Protein AF-A0A0B5A1B5-F1 (afdb_monomer)
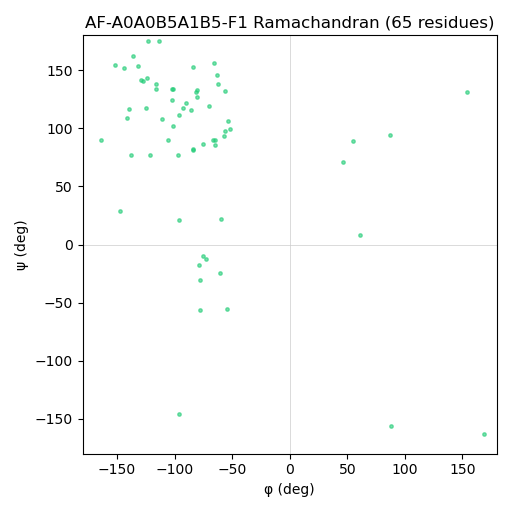
Solvent-accessible surface area (backbone atoms only — not comparable to full-atom values): 4655 Å² to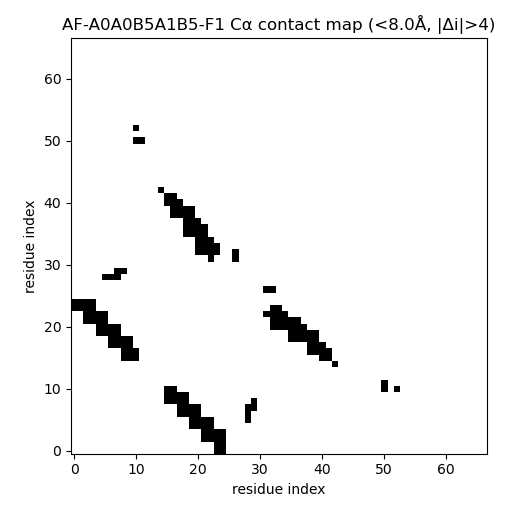tal; 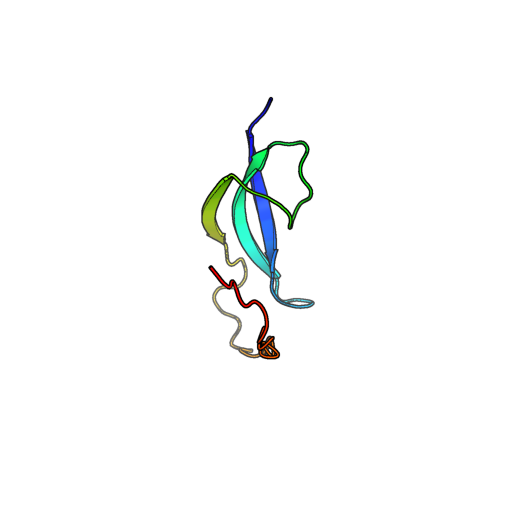per-residue (Å²): 140,57,79,38,81,43,75,29,86,43,78,50,91,99,45,66,34,32,37,36,28,39,24,54,71,90,51,59,79,90,55,76,60,78,48,75,79,47,77,48,65,88,70,88,80,69,91,74,87,72,83,78,76,76,73,74,78,78,78,78,82,79,81,90,77,94,128

Nearest PDB structures (foldseek):
  6buw-assembly1_QP  TM=9.065E-01  e=1.276E-04  Thermus thermophilus HB8
  6spg-assembly1_p  TM=9.387E-01  e=3.690E-04  Pseudomonas aeruginosa
  8rd8-assembly1_Pj  TM=9.180E-01  e=2.700E-04  Psychrobacter urativorans
  7m4u-assembly1_p  TM=9.289E-01  e=6.082E-04  Acinetobacter baumannii AB0057
  6ywy-assembly1_PP  TM=7.935E-01  e=1.759E-03  Neurospora crassa

Mean predicted aligned error: 11.13 Å

Sequence (67 aa):
MVVRIRLTRFGCRNRPFYRVMAADSRWLRDGKHLEVLGYYNPLPDVGLHSCFVARSRKKKSGEAQSS

Radius of gyration: 16.66 Å; Cα contacts (8 Å, |Δi|>4): 85; chains: 1; bounding box: 37×20×52 Å

InterPro domains:
  IPR000307 Small ribosomal subunit protein bS16 [PF00886] (9-45)
  IPR000307 Small ribosomal subunit protein bS16 [PTHR12919] (1-45)
  IPR000307 Small ribosomal subunit protein bS16 [TIGR00002] (3-46)
  IPR023803 Small ribosomal subunit protein bS16 domain superfamily [G3DSA:3.30.1320.10] (1-65)
  IPR023803 Small ribosomal subunit protein bS16 domain superfamily [SSF54565] (3-45)

Structure (mmCIF, N/CA/C/O backbone):
data_AF-A0A0B5A1B5-F1
#
_entry.id   AF-A0A0B5A1B5-F1
#
loop_
_atom_site.group_PDB
_atom_site.id
_atom_site.type_symbol
_atom_site.label_atom_id
_atom_site.label_alt_id
_atom_site.label_comp_id
_atom_site.label_asym_id
_atom_site.label_entity_id
_atom_site.label_seq_id
_atom_site.pdbx_PDB_ins_code
_atom_site.Cartn_x
_atom_site.Cartn_y
_atom_site.Cartn_z
_atom_site.occupancy
_atom_site.B_iso_or_equiv
_atom_site.auth_seq_id
_atom_site.auth_comp_id
_atom_site.auth_asym_id
_atom_site.auth_atom_id
_atom_site.pdbx_PDB_model_num
ATOM 1 N N . MET A 1 1 ? -17.232 -0.276 13.958 1.00 72.62 1 MET A N 1
ATOM 2 C CA . MET A 1 1 ? -15.901 -0.265 13.304 1.00 72.62 1 MET A CA 1
ATOM 3 C C . MET A 1 1 ? -15.973 -1.252 12.152 1.00 72.62 1 MET A C 1
ATOM 5 O O . MET A 1 1 ? -16.665 -2.248 12.313 1.00 72.62 1 MET A O 1
ATOM 9 N N . VAL A 1 2 ? -15.400 -0.944 10.985 1.00 90.88 2 VAL A N 1
ATOM 10 C CA . VAL A 1 2 ? -15.523 -1.798 9.787 1.00 90.88 2 VAL A CA 1
ATOM 11 C C . VAL A 1 2 ? -14.177 -1.838 9.082 1.00 90.88 2 VAL A C 1
ATOM 13 O O . VAL A 1 2 ? -13.708 -0.815 8.571 1.00 90.88 2 VAL A O 1
ATOM 16 N N . VAL A 1 3 ? -13.602 -3.035 9.026 1.00 92.38 3 VAL A N 1
ATOM 17 C CA . VAL A 1 3 ? -12.368 -3.314 8.297 1.00 92.38 3 VAL A CA 1
ATOM 18 C C . VAL A 1 3 ? -12.706 -3.510 6.825 1.00 92.38 3 VAL A C 1
ATOM 20 O O . VAL A 1 3 ? -13.635 -4.238 6.475 1.00 92.38 3 VAL A O 1
ATOM 23 N N . ARG A 1 4 ? -11.970 -2.830 5.948 1.00 91.31 4 ARG A N 1
ATOM 24 C CA . ARG A 1 4 ? -12.103 -2.948 4.495 1.00 91.31 4 ARG A CA 1
ATOM 25 C C . ARG A 1 4 ? -10.756 -3.329 3.907 1.00 91.31 4 ARG A C 1
ATOM 27 O O . ARG A 1 4 ? -9.713 -2.837 4.338 1.00 91.31 4 ARG A O 1
ATOM 34 N N . ILE A 1 5 ? -10.794 -4.160 2.876 1.00 92.44 5 ILE A N 1
ATOM 35 C CA . ILE A 1 5 ? -9.624 -4.425 2.046 1.00 92.44 5 ILE A CA 1
ATOM 36 C C . ILE A 1 5 ? -9.499 -3.269 1.055 1.00 92.44 5 ILE A C 1
ATOM 38 O O . ILE A 1 5 ? -10.467 -2.897 0.387 1.00 92.44 5 ILE A O 1
ATOM 42 N N . ARG A 1 6 ? -8.325 -2.645 1.006 1.00 90.88 6 ARG A N 1
ATOM 43 C CA . ARG A 1 6 ? -8.051 -1.458 0.192 1.00 90.88 6 ARG A CA 1
ATOM 44 C C . ARG A 1 6 ? -6.756 -1.645 -0.583 1.00 90.88 6 ARG A C 1
ATOM 46 O O . ARG A 1 6 ? -5.855 -2.363 -0.156 1.00 90.88 6 ARG A O 1
ATOM 53 N N . LEU A 1 7 ? -6.670 -0.954 -1.716 1.00 91.81 7 LEU A N 1
ATOM 54 C CA . LEU A 1 7 ? -5.466 -0.886 -2.532 1.00 91.81 7 LEU A CA 1
ATOM 55 C C . LEU A 1 7 ? -4.764 0.449 -2.310 1.00 91.81 7 LEU A C 1
ATOM 57 O O . LEU A 1 7 ? -5.346 1.517 -2.515 1.00 91.81 7 LEU A O 1
ATOM 61 N N . THR A 1 8 ? -3.495 0.389 -1.934 1.00 90.25 8 THR A N 1
ATOM 62 C CA . THR A 1 8 ? -2.640 1.578 -1.833 1.00 90.25 8 THR A CA 1
ATOM 63 C C . THR A 1 8 ? -1.731 1.676 -3.024 1.00 90.25 8 THR A C 1
ATOM 65 O O . THR A 1 8 ? -1.122 0.676 -3.413 1.00 90.25 8 THR A O 1
ATOM 68 N N . ARG A 1 9 ? -1.642 2.878 -3.590 1.00 89.00 9 ARG A N 1
ATOM 69 C CA . ARG A 1 9 ? -0.934 3.108 -4.840 1.00 89.00 9 ARG A CA 1
ATOM 70 C C . ARG A 1 9 ? 0.503 3.515 -4.554 1.00 89.00 9 ARG A C 1
ATOM 72 O O . ARG A 1 9 ? 0.769 4.579 -4.011 1.00 89.00 9 ARG A O 1
ATOM 79 N N . PHE A 1 10 ? 1.409 2.682 -5.020 1.00 85.62 10 PHE A N 1
ATOM 80 C CA . PHE A 1 10 ? 2.836 2.918 -5.108 1.00 85.62 10 PHE A CA 1
ATOM 81 C C . PHE A 1 10 ? 3.260 2.983 -6.579 1.00 85.62 10 PHE A C 1
ATOM 83 O O . PHE A 1 10 ? 2.461 2.776 -7.496 1.00 85.62 10 PHE A O 1
ATOM 90 N N . GLY A 1 11 ? 4.530 3.295 -6.808 1.00 82.56 11 GLY A N 1
ATOM 91 C CA . GLY A 1 11 ? 5.083 3.442 -8.147 1.00 82.56 11 GLY A CA 1
ATOM 92 C C . GLY A 1 11 ? 4.926 4.858 -8.684 1.00 82.56 11 GLY A C 1
ATOM 93 O O . GLY A 1 11 ? 4.852 5.829 -7.932 1.00 82.56 11 GLY A O 1
ATOM 94 N N . CYS A 1 12 ? 4.926 4.974 -10.005 1.00 81.44 12 CYS A N 1
ATOM 95 C CA . CYS A 1 12 ? 5.132 6.244 -10.689 1.00 81.44 12 CYS A CA 1
ATOM 96 C C . CYS A 1 12 ? 3.974 6.581 -11.616 1.00 81.44 12 CYS A C 1
ATOM 98 O O . CYS A 1 12 ? 3.021 5.811 -11.794 1.00 81.44 12 CYS A O 1
ATOM 100 N N . ARG A 1 13 ? 4.027 7.777 -12.204 1.00 79.19 13 ARG A N 1
ATOM 101 C CA . ARG A 1 13 ? 3.067 8.164 -13.238 1.00 79.19 13 ARG A CA 1
ATOM 102 C C . ARG A 1 13 ? 3.119 7.128 -14.369 1.00 79.19 13 ARG A C 1
ATOM 104 O O . ARG A 1 13 ? 4.198 6.723 -14.781 1.00 79.19 13 ARG A O 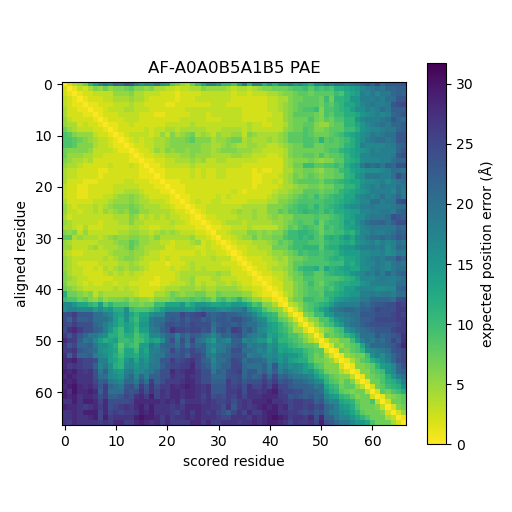1
ATOM 111 N N . ASN A 1 14 ? 1.949 6.655 -14.793 1.00 79.88 14 ASN A N 1
ATOM 112 C CA . ASN A 1 14 ? 1.756 5.589 -15.786 1.00 79.88 14 ASN A CA 1
ATOM 113 C C . ASN A 1 14 ? 2.341 4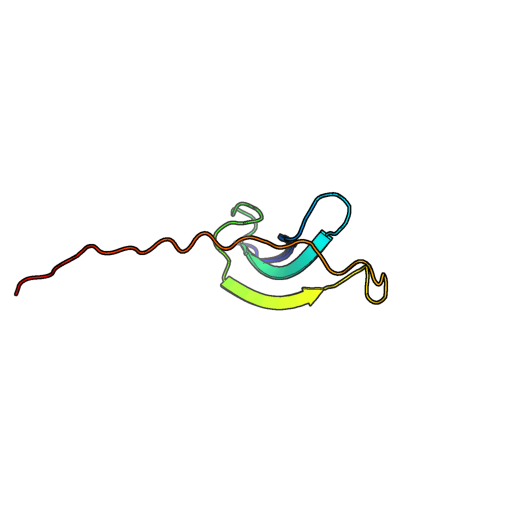.203 -15.438 1.00 79.88 14 ASN A C 1
ATOM 115 O O . ASN A 1 14 ? 2.300 3.312 -16.278 1.00 79.88 14 ASN A O 1
ATOM 119 N N . ARG A 1 15 ? 2.834 3.983 -14.210 1.00 83.38 15 ARG A N 1
ATOM 120 C CA . ARG A 1 15 ? 3.267 2.660 -13.719 1.00 83.38 15 ARG A CA 1
ATOM 121 C C . ARG A 1 15 ? 2.804 2.446 -12.278 1.00 83.38 15 ARG A C 1
ATOM 123 O O . ARG A 1 15 ? 3.589 2.649 -11.346 1.00 83.38 15 ARG A O 1
ATOM 130 N N . PRO A 1 16 ? 1.513 2.140 -12.075 1.00 87.25 16 PRO A N 1
ATOM 131 C CA . PRO A 1 16 ? 0.971 1.941 -10.745 1.00 87.25 16 PRO A CA 1
ATOM 132 C C . PRO A 1 16 ? 1.297 0.537 -10.219 1.00 87.25 16 PRO A C 1
ATOM 134 O O . PRO A 1 16 ? 1.079 -0.461 -10.898 1.00 87.25 16 PRO A O 1
ATOM 137 N N . PHE A 1 17 ? 1.768 0.473 -8.980 1.00 87.81 17 PHE A N 1
ATOM 138 C CA . PHE A 1 17 ? 1.932 -0.754 -8.210 1.00 87.81 17 PHE A CA 1
ATOM 139 C C . PHE A 1 17 ? 1.002 -0.696 -7.005 1.00 87.81 17 PHE A C 1
ATOM 141 O O . PHE A 1 17 ? 0.950 0.332 -6.330 1.00 87.81 17 PHE A O 1
ATOM 148 N N . TYR A 1 18 ? 0.265 -1.763 -6.715 1.00 91.19 18 TYR A N 1
ATOM 149 C CA . TYR A 1 18 ? -0.703 -1.748 -5.625 1.00 91.19 18 TYR A CA 1
ATOM 150 C C . TYR A 1 18 ? -0.321 -2.735 -4.529 1.00 91.19 18 TYR A C 1
ATOM 152 O O . TYR A 1 18 ? 0.071 -3.867 -4.798 1.00 91.19 18 TYR A O 1
ATOM 160 N N . ARG A 1 19 ? -0.466 -2.314 -3.271 1.00 91.62 19 ARG A N 1
ATOM 161 C CA . ARG A 1 19 ? -0.458 -3.234 -2.123 1.00 91.62 19 ARG A CA 1
ATOM 162 C C . ARG A 1 19 ? -1.891 -3.464 -1.685 1.00 91.62 19 ARG A C 1
ATOM 164 O O . ARG A 1 19 ? -2.651 -2.501 -1.567 1.00 91.62 19 ARG A O 1
ATOM 171 N N . VAL A 1 20 ? -2.234 -4.722 -1.452 1.00 93.00 20 VAL A N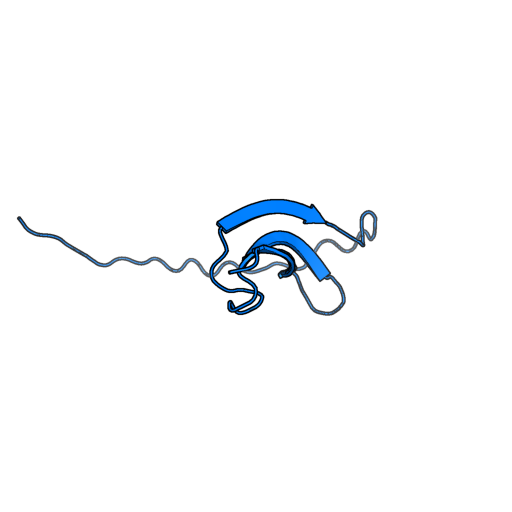 1
ATOM 172 C CA . VAL A 1 20 ? -3.514 -5.128 -0.879 1.00 93.00 20 VAL A CA 1
ATOM 173 C C . VAL A 1 20 ? -3.368 -5.060 0.635 1.00 93.00 20 VAL A C 1
ATOM 175 O O . VAL A 1 20 ? -2.541 -5.769 1.206 1.00 93.00 20 VAL A O 1
ATOM 178 N N . MET A 1 21 ? -4.121 -4.176 1.285 1.00 93.50 21 MET A N 1
ATOM 179 C CA . MET A 1 21 ? -4.021 -3.939 2.726 1.00 93.50 21 MET A CA 1
ATOM 180 C C . MET A 1 21 ? -5.387 -4.001 3.397 1.00 93.50 21 MET A C 1
ATOM 182 O O . MET A 1 21 ? -6.379 -3.511 2.852 1.00 93.50 21 MET A O 1
ATOM 186 N N . ALA A 1 22 ? -5.432 -4.569 4.599 1.00 93.62 22 ALA A N 1
ATOM 187 C CA . ALA A 1 22 ? -6.600 -4.513 5.465 1.00 93.62 22 ALA A CA 1
ATOM 188 C C . ALA A 1 22 ? -6.497 -3.274 6.363 1.00 93.62 22 ALA A C 1
ATOM 190 O O . ALA A 1 22 ? -5.523 -3.098 7.102 1.00 93.62 22 ALA A O 1
ATOM 191 N N . ALA A 1 23 ? -7.486 -2.386 6.288 1.00 93.88 23 ALA A N 1
ATOM 192 C CA . ALA A 1 23 ? -7.507 -1.158 7.073 1.00 93.88 23 ALA A CA 1
ATOM 193 C C . ALA A 1 23 ? -8.925 -0.804 7.519 1.00 93.88 23 ALA A C 1
ATOM 195 O O . ALA A 1 23 ? -9.907 -1.097 6.834 1.00 93.88 23 ALA A O 1
ATOM 196 N N . ASP A 1 24 ? -9.029 -0.115 8.651 1.00 93.00 24 ASP A N 1
ATOM 197 C CA . ASP A 1 24 ? -10.285 0.494 9.063 1.00 93.00 24 ASP A CA 1
ATOM 198 C C . ASP A 1 24 ? -10.729 1.568 8.062 1.00 93.00 24 ASP A C 1
ATOM 200 O O . ASP A 1 24 ? -9.929 2.310 7.481 1.00 93.00 24 ASP A O 1
ATOM 204 N N . SER A 1 25 ? -12.043 1.683 7.880 1.00 89.25 25 SER A N 1
ATOM 205 C CA . SER A 1 25 ? -12.650 2.595 6.903 1.00 89.25 25 SER A CA 1
ATOM 206 C C . SER A 1 25 ? -12.333 4.078 7.129 1.00 89.25 25 SER A C 1
ATOM 208 O O . SER A 1 25 ? -12.368 4.858 6.179 1.00 89.25 25 SER A O 1
ATOM 210 N N . ARG A 1 26 ? -12.008 4.461 8.369 1.00 89.25 26 ARG A N 1
ATOM 211 C CA . ARG A 1 26 ? -11.739 5.847 8.786 1.00 89.25 26 ARG A CA 1
ATOM 212 C C . ARG A 1 26 ? -10.345 6.346 8.407 1.00 89.25 26 ARG A C 1
ATOM 214 O O . ARG A 1 26 ? -10.105 7.548 8.444 1.00 89.25 26 ARG A O 1
ATOM 221 N N . TRP A 1 27 ? -9.412 5.451 8.095 1.00 88.88 27 TRP A N 1
ATOM 222 C CA . TRP A 1 27 ? -8.024 5.832 7.840 1.00 88.88 27 TRP A CA 1
ATOM 223 C C . TRP A 1 27 ? -7.803 6.290 6.395 1.00 88.88 27 TRP A C 1
ATOM 225 O O . TRP A 1 27 ? -8.523 5.899 5.471 1.00 88.88 27 TRP A O 1
ATOM 235 N N . LEU A 1 28 ? -6.801 7.153 6.197 1.00 87.56 28 LEU A N 1
ATOM 236 C CA . LEU A 1 28 ? -6.387 7.605 4.869 1.00 87.56 28 LEU A CA 1
ATOM 237 C C . LEU A 1 28 ? -5.800 6.439 4.064 1.00 87.56 28 LEU A C 1
ATOM 239 O O . LEU A 1 28 ? -5.306 5.471 4.636 1.00 87.56 28 LEU A O 1
ATOM 243 N N . ARG A 1 29 ? -5.829 6.551 2.729 1.00 85.88 29 ARG A N 1
ATOM 244 C CA . ARG A 1 29 ? -5.409 5.477 1.814 1.00 85.88 29 ARG A CA 1
ATOM 245 C C . ARG A 1 29 ? -3.992 4.986 2.109 1.00 85.88 29 ARG A C 1
ATOM 247 O O . ARG A 1 29 ? -3.820 3.808 2.366 1.00 85.88 29 ARG A O 1
ATOM 254 N N . ASP A 1 30 ? -3.009 5.880 2.117 1.00 82.69 30 ASP A N 1
ATOM 255 C CA . ASP A 1 30 ? -1.587 5.526 2.249 1.00 82.69 30 ASP A CA 1
ATOM 256 C C . ASP A 1 30 ? -1.085 5.649 3.711 1.00 82.69 30 ASP A C 1
ATOM 258 O O . ASP A 1 30 ? 0.105 5.824 3.962 1.00 82.69 30 ASP A O 1
ATOM 262 N N . GLY A 1 31 ? -2.011 5.609 4.680 1.00 84.50 31 GLY A N 1
ATOM 263 C CA . GLY A 1 31 ? -1.746 5.811 6.105 1.00 84.50 31 GLY A CA 1
ATOM 264 C C . GLY A 1 31 ? -1.568 4.515 6.903 1.00 84.50 31 GLY A C 1
ATOM 265 O O . GLY A 1 31 ? -1.040 3.508 6.419 1.00 84.50 31 GLY A O 1
ATOM 266 N N . LYS A 1 32 ? -2.019 4.552 8.164 1.00 87.56 32 LYS A N 1
ATOM 267 C CA . LYS A 1 32 ? -2.002 3.388 9.056 1.00 87.56 32 LYS A CA 1
ATOM 268 C C . LYS A 1 32 ? -2.887 2.283 8.474 1.00 87.56 32 LYS A C 1
ATOM 270 O O . LYS A 1 32 ? -3.969 2.554 7.963 1.00 87.56 32 LYS A O 1
ATOM 275 N N . HIS A 1 33 ? -2.408 1.052 8.553 1.00 90.12 33 HIS A N 1
ATOM 276 C CA . HIS A 1 33 ? -3.122 -0.166 8.181 1.00 90.12 33 HIS A CA 1
ATOM 277 C C . HIS A 1 33 ? -2.882 -1.218 9.264 1.00 90.12 33 HIS A C 1
ATOM 279 O O . HIS A 1 33 ? -1.981 -1.057 10.089 1.00 90.12 33 HIS A O 1
ATOM 285 N N . LEU A 1 34 ? -3.725 -2.249 9.288 1.00 90.69 34 LEU A N 1
ATOM 286 C CA . LEU A 1 34 ? -3.577 -3.370 10.214 1.00 90.69 34 LEU A CA 1
ATOM 287 C C . LEU A 1 34 ? -2.481 -4.305 9.696 1.00 90.69 34 LEU A C 1
ATOM 289 O O . LEU A 1 34 ? -1.485 -4.519 10.375 1.00 90.69 34 LEU A O 1
ATOM 293 N N . GLU A 1 35 ? -2.642 -4.785 8.458 1.00 90.56 35 GLU A N 1
ATOM 294 C CA . GLU A 1 35 ? -1.735 -5.747 7.827 1.00 90.56 35 GLU A CA 1
ATOM 295 C C . GLU A 1 35 ? -1.723 -5.612 6.292 1.00 90.56 35 GLU A C 1
ATOM 297 O O . GLU A 1 35 ? -2.692 -5.154 5.670 1.00 90.56 35 GLU A O 1
ATOM 302 N N . VAL A 1 36 ? -0.606 -6.020 5.682 1.00 92.06 36 VAL A N 1
ATOM 303 C CA . VAL A 1 36 ? -0.430 -6.132 4.230 1.00 92.06 36 VAL A CA 1
ATOM 304 C C . VAL A 1 36 ? -0.702 -7.571 3.803 1.00 92.06 36 VAL A C 1
ATOM 306 O O . VAL A 1 36 ? 0.093 -8.456 4.088 1.00 92.06 36 VAL A O 1
ATOM 309 N N . LEU A 1 37 ? -1.793 -7.785 3.070 1.00 92.75 37 LEU A N 1
ATOM 310 C CA . LEU A 1 37 ? -2.204 -9.109 2.594 1.00 92.75 37 LEU A CA 1
ATOM 311 C C . LEU A 1 37 ? -1.392 -9.564 1.377 1.00 92.75 37 LEU A C 1
ATOM 313 O O . LEU A 1 37 ? -1.192 -10.754 1.164 1.00 92.75 37 LEU A O 1
ATOM 317 N N . GLY A 1 38 ? -0.935 -8.620 0.550 1.00 92.69 38 GLY A N 1
ATOM 318 C CA . GLY A 1 38 ? -0.156 -8.955 -0.634 1.00 92.69 38 GLY A CA 1
ATOM 319 C C . GLY A 1 38 ? 0.056 -7.793 -1.590 1.00 92.69 38 GLY A C 1
ATOM 320 O O . GLY A 1 38 ? -0.129 -6.618 -1.253 1.00 92.69 38 GLY A O 1
ATOM 321 N N . TYR A 1 39 ? 0.447 -8.138 -2.811 1.00 91.69 39 TYR A N 1
ATOM 322 C CA . TYR A 1 39 ? 0.790 -7.193 -3.863 1.00 91.69 39 TYR A CA 1
ATOM 323 C C . TYR A 1 39 ? 0.002 -7.504 -5.125 1.00 91.69 39 TYR A C 1
ATOM 325 O O . TYR A 1 39 ? -0.182 -8.662 -5.487 1.00 91.69 39 TYR A O 1
ATOM 333 N N . TYR A 1 40 ? -0.441 -6.452 -5.800 1.00 88.81 40 TYR A N 1
ATOM 334 C CA . TYR A 1 40 ? -1.121 -6.535 -7.077 1.00 88.81 40 TYR A CA 1
ATOM 335 C C . TYR A 1 40 ? -0.384 -5.661 -8.091 1.00 88.81 40 TYR A C 1
ATOM 337 O O . TYR A 1 40 ? -0.281 -4.439 -7.928 1.00 88.81 40 TYR A O 1
ATOM 345 N N . ASN A 1 41 ? 0.138 -6.303 -9.136 1.00 87.25 41 ASN A N 1
ATOM 346 C CA . ASN A 1 41 ? 0.762 -5.630 -10.264 1.00 87.25 41 ASN A CA 1
ATOM 347 C C . ASN A 1 41 ? -0.123 -5.791 -11.513 1.00 87.25 41 ASN A C 1
ATOM 349 O O . ASN A 1 41 ? -0.170 -6.886 -12.069 1.00 87.25 41 ASN A O 1
ATOM 353 N N . PRO A 1 42 ? -0.806 -4.728 -11.973 1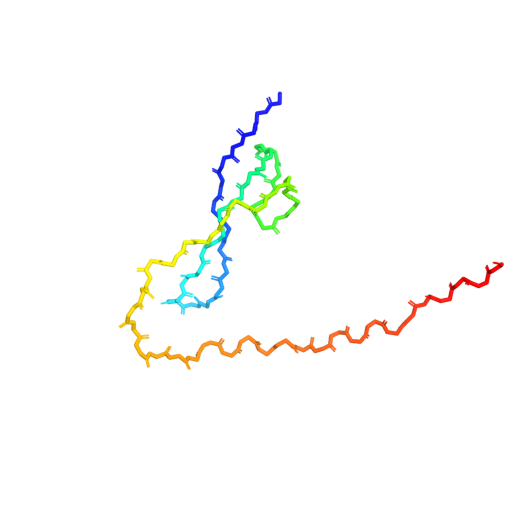.00 83.25 42 PRO A N 1
ATOM 354 C CA . PRO A 1 42 ? -1.621 -4.783 -13.185 1.00 83.25 42 PRO A CA 1
ATOM 355 C C . PRO A 1 42 ? -0.793 -4.775 -14.480 1.00 83.25 42 PRO A C 1
ATOM 357 O O . PRO A 1 42 ? -1.359 -4.964 -15.551 1.00 83.25 42 PRO A O 1
ATOM 360 N N . LEU A 1 43 ? 0.521 -4.528 -14.410 1.00 81.19 43 LEU A N 1
ATOM 361 C CA . LEU A 1 43 ? 1.422 -4.475 -15.564 1.00 81.19 43 LEU A CA 1
ATOM 362 C C . LEU A 1 43 ? 2.548 -5.513 -15.400 1.00 81.19 43 LEU A C 1
ATOM 364 O O . LEU A 1 43 ? 3.664 -5.146 -15.022 1.00 81.19 43 LEU A O 1
ATOM 368 N N . PRO A 1 44 ? 2.272 -6.807 -15.633 1.00 67.38 44 PRO A N 1
ATOM 369 C CA . PRO A 1 44 ? 3.264 -7.858 -15.428 1.00 67.38 44 PRO A CA 1
ATOM 370 C C . PRO A 1 44 ? 4.383 -7.899 -16.485 1.00 67.38 44 PRO A C 1
ATOM 372 O O . PRO A 1 44 ? 5.379 -8.560 -16.225 1.00 67.38 44 PRO A O 1
ATOM 375 N N . ASP A 1 45 ? 4.269 -7.193 -17.624 1.00 61.22 45 ASP A N 1
ATOM 376 C CA . ASP A 1 45 ? 5.099 -7.517 -18.803 1.00 61.22 45 ASP A CA 1
ATOM 377 C C . ASP A 1 45 ? 5.509 -6.327 -19.702 1.00 61.22 45 ASP A C 1
ATOM 379 O O . ASP A 1 45 ? 5.697 -6.453 -20.910 1.00 61.22 45 ASP A O 1
ATOM 383 N N . VAL A 1 46 ? 5.637 -5.118 -19.146 1.00 55.56 46 VAL A N 1
ATOM 384 C CA . VAL A 1 46 ? 6.173 -3.972 -19.907 1.00 55.56 46 VAL A CA 1
ATOM 385 C C . VAL A 1 46 ? 7.631 -3.744 -19.526 1.00 55.56 46 VAL A C 1
ATOM 387 O O . VAL A 1 46 ? 7.925 -3.154 -18.487 1.00 55.56 46 VAL A O 1
ATOM 390 N N . GLY A 1 47 ? 8.544 -4.195 -20.393 1.00 53.59 47 GLY A N 1
ATOM 391 C CA . GLY A 1 47 ? 10.013 -4.158 -20.264 1.00 53.59 47 GLY A CA 1
ATOM 392 C C . GLY A 1 47 ? 10.669 -2.776 -20.109 1.00 53.59 47 GLY A C 1
ATOM 393 O O . GLY A 1 47 ? 11.857 -2.613 -20.363 1.00 53.59 47 GLY A O 1
ATOM 394 N N . LEU A 1 48 ? 9.937 -1.760 -19.662 1.00 47.28 48 LEU A N 1
ATOM 395 C CA . LEU A 1 48 ? 10.488 -0.477 -19.254 1.00 47.28 48 LEU A CA 1
ATOM 396 C C . LEU A 1 48 ? 10.653 -0.475 -17.732 1.00 47.28 48 LEU A C 1
ATOM 398 O O . LEU A 1 48 ? 9.868 0.099 -16.976 1.00 47.28 48 LEU A O 1
ATOM 402 N N . HIS A 1 49 ? 11.705 -1.148 -17.279 1.00 54.44 49 HIS A N 1
ATOM 403 C CA . HIS A 1 49 ? 12.126 -1.190 -15.885 1.00 54.44 49 HIS A CA 1
ATOM 404 C C . HIS A 1 49 ? 12.993 0.023 -15.564 1.00 54.44 49 HIS A C 1
ATOM 406 O O . HIS A 1 49 ? 14.213 -0.046 -15.524 1.00 54.44 49 HIS A O 1
ATOM 412 N N . SER A 1 50 ? 12.357 1.153 -15.295 1.00 53.09 50 SER A N 1
ATOM 413 C CA . SER A 1 50 ? 12.963 2.166 -14.432 1.00 53.09 50 SER A CA 1
ATOM 414 C C . SER A 1 50 ? 11.888 3.138 -13.991 1.00 53.09 50 SER A C 1
ATOM 416 O O . SER A 1 50 ? 11.600 4.145 -14.628 1.00 53.09 50 SER A O 1
ATOM 418 N N . CYS A 1 51 ? 11.258 2.831 -12.864 1.00 49.41 51 CYS A N 1
ATOM 419 C CA . CYS A 1 51 ? 11.048 3.922 -11.938 1.00 49.41 51 CYS A CA 1
ATOM 420 C C . CYS A 1 51 ? 12.021 3.723 -10.792 1.00 49.41 51 CYS A C 1
ATOM 422 O O . CYS A 1 51 ? 11.752 2.993 -9.839 1.00 49.41 51 CYS A O 1
ATOM 424 N N . PHE A 1 52 ? 13.206 4.308 -10.954 1.00 44.38 52 PHE A N 1
ATOM 425 C CA . PHE A 1 52 ? 14.197 4.377 -9.899 1.00 44.38 52 PHE A CA 1
ATOM 426 C C . PHE A 1 52 ? 13.613 5.289 -8.820 1.00 44.38 52 PHE A C 1
ATOM 428 O O . PHE A 1 52 ? 13.754 6.510 -8.860 1.00 44.38 52 PHE A O 1
ATOM 435 N N . VAL A 1 53 ? 12.879 4.698 -7.875 1.00 51.47 53 VAL A N 1
ATOM 436 C CA . VAL A 1 53 ? 12.590 5.348 -6.600 1.00 51.47 53 VAL A CA 1
ATOM 437 C C . VAL A 1 53 ? 13.946 5.471 -5.928 1.00 51.47 53 VAL A C 1
ATOM 439 O O . VAL A 1 53 ? 14.398 4.549 -5.248 1.00 51.47 53 VAL A O 1
ATOM 442 N N . ALA A 1 54 ? 14.630 6.586 -6.186 1.00 43.56 54 ALA A N 1
ATOM 443 C CA . ALA A 1 54 ? 15.793 6.998 -5.433 1.00 43.56 54 ALA A CA 1
ATOM 444 C C . ALA A 1 54 ? 15.341 7.092 -3.974 1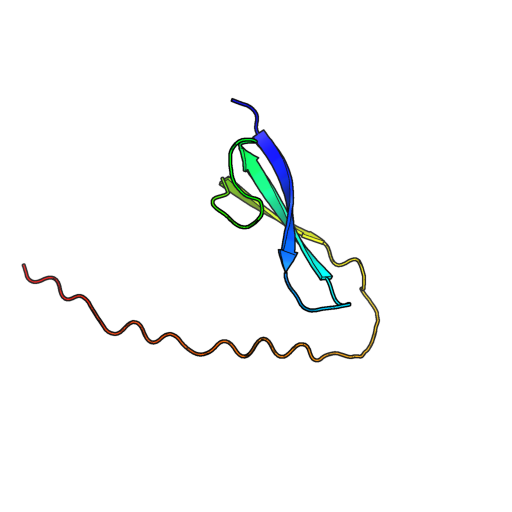.00 43.56 54 ALA A C 1
ATOM 446 O O . ALA A 1 54 ? 14.769 8.088 -3.531 1.00 43.56 54 ALA A O 1
ATOM 447 N N . ARG A 1 55 ? 15.528 6.000 -3.228 1.00 43.81 55 ARG A N 1
ATOM 448 C CA . ARG A 1 55 ? 15.468 6.008 -1.774 1.00 43.81 55 ARG A CA 1
ATOM 449 C C . ARG A 1 55 ? 16.635 6.874 -1.331 1.00 43.81 55 ARG A C 1
ATOM 451 O O . ARG A 1 55 ? 17.724 6.369 -1.067 1.00 43.81 55 ARG A O 1
ATOM 458 N N . SER A 1 56 ? 16.414 8.183 -1.272 1.00 37.00 56 SER A N 1
ATOM 459 C CA . SER A 1 56 ? 17.258 9.085 -0.507 1.00 37.00 56 SER A CA 1
ATOM 460 C C . SER A 1 56 ? 17.308 8.518 0.903 1.00 37.00 56 SER A C 1
ATOM 462 O O . SER A 1 56 ? 16.312 8.515 1.629 1.00 37.00 56 SER A O 1
ATOM 464 N N . ARG A 1 57 ? 18.461 7.934 1.238 1.00 46.72 57 ARG A N 1
ATOM 465 C CA . ARG A 1 57 ? 18.789 7.408 2.557 1.00 46.72 57 ARG A CA 1
ATOM 466 C C . ARG A 1 57 ? 18.519 8.515 3.575 1.00 46.72 57 ARG A C 1
ATOM 468 O O . ARG A 1 57 ? 19.354 9.394 3.758 1.00 46.72 57 ARG A O 1
ATOM 475 N N . LYS A 1 58 ? 17.380 8.481 4.267 1.00 41.19 58 LYS A N 1
ATOM 476 C CA . LYS A 1 58 ? 17.233 9.241 5.509 1.00 41.19 58 LYS A CA 1
ATOM 477 C C . LYS A 1 58 ? 18.022 8.479 6.570 1.00 41.19 58 LYS A C 1
ATOM 479 O O . LYS A 1 58 ? 17.488 7.616 7.258 1.00 41.19 58 LYS A O 1
ATOM 484 N N . LYS A 1 59 ? 19.325 8.775 6.651 1.00 43.78 59 LYS A N 1
ATOM 485 C CA . LYS A 1 59 ? 20.112 8.592 7.874 1.00 43.78 59 LYS A CA 1
ATOM 486 C C . LYS A 1 59 ? 19.379 9.402 8.949 1.00 43.78 59 LYS A C 1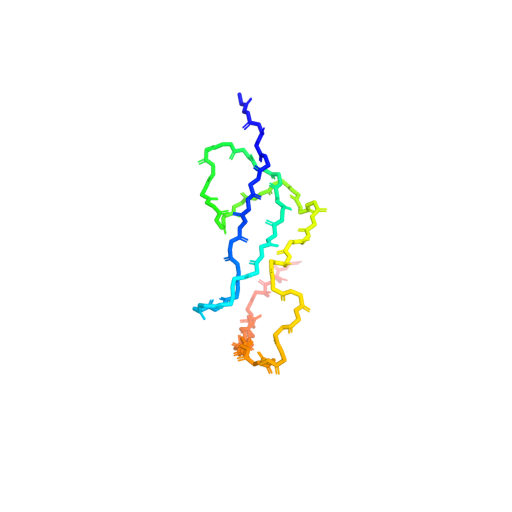
ATOM 488 O O . LYS A 1 59 ? 19.506 10.619 8.993 1.00 43.78 59 LYS A O 1
ATOM 493 N N . LYS A 1 60 ? 18.547 8.752 9.763 1.00 40.16 60 LYS A N 1
ATOM 494 C CA . LYS A 1 60 ? 18.204 9.280 11.083 1.00 40.16 60 LYS A CA 1
ATOM 495 C C . LYS A 1 60 ? 19.319 8.836 12.021 1.00 40.16 60 LYS A C 1
ATOM 497 O O . LYS A 1 60 ? 19.238 7.798 12.659 1.00 40.16 60 LYS A O 1
ATOM 502 N N . SER A 1 61 ? 20.410 9.589 11.996 1.00 42.78 61 SER A N 1
ATOM 503 C CA . SER A 1 61 ? 21.232 9.780 13.183 1.00 42.78 61 SER A CA 1
ATOM 504 C C . SER A 1 61 ? 20.422 10.643 14.151 1.00 42.78 61 SER A C 1
ATOM 506 O O . SER A 1 61 ? 20.062 11.763 13.785 1.00 42.78 61 SER A O 1
ATOM 508 N N . GLY A 1 62 ? 20.118 10.129 15.338 1.00 44.22 62 GLY A N 1
ATOM 509 C CA . GLY A 1 62 ? 19.554 10.921 16.430 1.00 44.22 62 GLY A CA 1
ATOM 510 C C . GLY A 1 62 ? 18.730 10.086 17.403 1.00 44.22 62 GLY A C 1
ATOM 511 O O . GLY A 1 62 ? 17.853 9.360 16.952 1.00 44.22 62 GLY A O 1
ATOM 512 N N . GLU A 1 63 ? 19.024 10.277 18.694 1.00 39.47 63 GLU A N 1
ATOM 513 C CA . GLU A 1 63 ? 18.449 9.674 19.915 1.00 39.47 63 GLU A CA 1
ATOM 514 C C . GLU A 1 63 ? 19.121 8.345 20.307 1.00 39.47 63 GLU A C 1
ATOM 516 O O . GLU A 1 63 ? 18.849 7.301 19.732 1.00 39.47 63 GLU A O 1
ATOM 521 N N . ALA A 1 64 ? 20.132 8.309 21.188 1.00 46.28 64 ALA A N 1
ATOM 522 C CA . ALA A 1 64 ? 20.317 9.030 22.457 1.00 46.28 64 ALA A CA 1
ATOM 523 C C . ALA A 1 64 ? 19.143 8.817 23.423 1.00 46.28 64 ALA A C 1
ATOM 525 O O . ALA A 1 64 ? 18.194 9.590 23.428 1.00 46.28 64 ALA A O 1
ATOM 526 N N . GLN A 1 65 ? 19.263 7.767 24.233 1.00 45.94 65 GLN A N 1
ATOM 527 C CA . GLN A 1 65 ? 18.839 7.680 25.635 1.00 45.94 65 GLN A CA 1
ATOM 528 C C . GLN A 1 65 ? 19.975 6.852 26.278 1.00 45.94 65 GLN A C 1
ATOM 530 O O . GLN A 1 65 ? 20.229 5.751 25.806 1.00 45.94 65 GLN A O 1
ATOM 535 N N . SER A 1 66 ? 20.895 7.333 27.125 1.00 41.44 66 SER A N 1
ATOM 536 C CA . SER A 1 66 ? 20.778 8.125 28.357 1.00 41.44 66 SER A CA 1
ATOM 537 C C . SER A 1 66 ? 19.710 7.575 29.295 1.00 41.44 66 SER A C 1
ATOM 539 O O . SER A 1 66 ? 18.628 8.147 29.384 1.00 41.44 66 SER A O 1
ATOM 541 N N . SER A 1 67 ? 20.020 6.421 29.893 1.00 41.69 67 SER A N 1
ATOM 542 C CA . SER A 1 67 ? 19.917 6.082 31.323 1.00 41.69 67 SER A CA 1
ATOM 543 C C . SER A 1 67 ? 20.193 4.596 31.514 1.00 41.69 67 SER A C 1
ATOM 545 O O . SER A 1 67 ? 19.664 3.798 30.712 1.00 41.69 67 SER A O 1
#

Foldseek 3Di:
DDKDFAWAWDDDVVFTKTWTFIADPPDDRVDDGDDTPGIDGPCPDDPPPDPPPPPPPPPPPDDDDDD

Organism: Hordeum vulgare (NCBI:txid4513)

pLDDT: mean 73.6, std 20.43, range [37.0, 93.88]

Secondary structure (DSSP, 8-state):
--EEEEEEEEEETTEEEEEEEEEETTS-TTS--SEEEEEE-S-S-----------------------